Protein AF-A0AAV6V877-F1 (afdb_monomer_lite)

Foldseek 3Di:
DDKDKDKDWALWVVVVVVVCVVVVVVVVDPDDDPDDDPVVVVVVGVVQQVVAADPVSTGIDMDMDDDDDDDDDDPPPDDDDDPPPDPDDPVCVVVCVVVVVVVVD

Secondary structure (DSSP, 8-state):
-EEEEEEEEESSHHHHHHHHHHTTGGGT-TT--S---HHHHHHHHHHHHHHH--TTS-EEEEEEEEE-------TTPPPPPPTT---S-GGGGGGHHHHHHHHT-

Sequence (105 aa):
MDTDEIKVNYPTMFELLEDLRGMGETNAAWNRKLHIRRDTLLAASAIYSEMYGNEDKTIPATFEIIYLIGWKPHESQAKPAKRGSGQVSLKELPNLGKIATEIVK

Radius of gyration: 29.54 Å; chains: 1; bounding box: 55×42×74 Å

Organism: NCBI:txid931172

Structure (mmCIF, N/CA/C/O backbone):
data_AF-A0AAV6V877-F1
#
_entry.id   AF-A0AAV6V877-F1
#
loop_
_atom_site.group_PDB
_atom_site.id
_atom_site.type_symbol
_atom_site.label_atom_id
_atom_site.label_alt_id
_atom_site.label_comp_id
_atom_site.label_asym_id
_atom_site.label_entity_id
_atom_site.label_seq_id
_atom_site.pdbx_PDB_ins_code
_atom_site.Cartn_x
_atom_site.Cartn_y
_atom_site.Cartn_z
_atom_site.occupancy
_atom_site.B_iso_or_equiv
_atom_site.auth_seq_id
_atom_site.auth_comp_id
_atom_site.auth_asym_id
_atom_site.auth_atom_id
_atom_site.pdbx_PDB_model_num
ATOM 1 N N . MET A 1 1 ? -15.757 -4.117 6.753 1.00 63.66 1 MET A N 1
ATOM 2 C CA . MET A 1 1 ? -14.463 -4.173 6.060 1.00 63.66 1 MET A CA 1
ATOM 3 C C . MET A 1 1 ? -14.349 -2.828 5.409 1.00 63.66 1 MET A C 1
ATOM 5 O O . MET A 1 1 ? -15.226 -2.494 4.623 1.00 63.66 1 MET A O 1
ATOM 9 N N . ASP A 1 2 ? -13.444 -2.019 5.932 1.00 86.81 2 ASP A N 1
ATOM 10 C CA . ASP A 1 2 ? -13.206 -0.684 5.408 1.00 86.81 2 ASP A CA 1
ATOM 11 C C . ASP A 1 2 ? -12.023 -0.802 4.454 1.00 86.81 2 ASP A C 1
ATOM 13 O O . ASP A 1 2 ? -11.047 -1.484 4.779 1.00 86.81 2 ASP A O 1
ATOM 17 N N . THR A 1 3 ? -12.164 -0.240 3.265 1.00 89.81 3 THR A N 1
ATOM 18 C CA . THR A 1 3 ? -11.197 -0.384 2.182 1.00 89.81 3 THR A CA 1
ATOM 19 C C . THR A 1 3 ? -10.912 1.002 1.636 1.00 89.81 3 THR A C 1
ATOM 21 O O . THR A 1 3 ? -11.851 1.737 1.336 1.00 89.81 3 THR A O 1
ATOM 24 N N . ASP A 1 4 ? -9.633 1.330 1.485 1.00 93.06 4 ASP A N 1
ATOM 25 C CA . ASP A 1 4 ? -9.182 2.568 0.855 1.00 93.06 4 ASP A CA 1
ATOM 26 C C . ASP A 1 4 ? -8.370 2.255 -0.406 1.00 93.06 4 ASP A C 1
ATOM 28 O O . ASP A 1 4 ? -7.600 1.293 -0.436 1.00 93.06 4 ASP A O 1
ATOM 32 N N . GLU A 1 5 ? -8.553 3.056 -1.453 1.00 94.50 5 GLU A N 1
ATOM 33 C CA . GLU A 1 5 ? -7.825 2.927 -2.716 1.00 94.50 5 GLU A CA 1
ATOM 34 C C . GLU A 1 5 ? -6.919 4.142 -2.889 1.00 94.50 5 GLU A C 1
ATOM 36 O O . GLU A 1 5 ? -7.385 5.280 -2.976 1.00 94.50 5 GLU A O 1
ATOM 41 N N . ILE A 1 6 ? -5.616 3.894 -3.007 1.00 94.94 6 ILE A N 1
ATOM 42 C CA . ILE A 1 6 ? -4.633 4.941 -3.268 1.00 94.94 6 ILE A CA 1
ATOM 43 C C . ILE A 1 6 ? -3.978 4.727 -4.628 1.00 94.94 6 ILE A C 1
ATOM 45 O O . ILE A 1 6 ? -3.556 3.625 -4.980 1.00 94.94 6 ILE A O 1
ATOM 49 N N . LYS A 1 7 ? -3.861 5.811 -5.398 1.00 94.06 7 LYS A N 1
ATOM 50 C CA . LYS A 1 7 ? -3.094 5.840 -6.646 1.00 94.06 7 LYS A CA 1
ATOM 51 C C . LYS A 1 7 ? -1.807 6.607 -6.429 1.00 94.06 7 LYS A C 1
ATOM 53 O O . LYS A 1 7 ? -1.834 7.768 -6.026 1.00 94.06 7 LYS A O 1
ATOM 58 N N . VAL A 1 8 ? -0.690 5.951 -6.706 1.00 94.44 8 VAL A N 1
ATOM 59 C CA . VAL A 1 8 ? 0.654 6.499 -6.540 1.00 94.44 8 VAL A CA 1
ATOM 60 C C . VAL A 1 8 ? 1.357 6.470 -7.888 1.00 94.44 8 VAL A C 1
ATOM 62 O O . VAL A 1 8 ? 1.383 5.441 -8.560 1.00 94.44 8 VAL A O 1
ATOM 65 N N . ASN A 1 9 ? 1.923 7.605 -8.288 1.00 94.88 9 ASN A N 1
ATOM 66 C CA . ASN A 1 9 ? 2.672 7.723 -9.533 1.00 94.88 9 ASN A CA 1
ATOM 67 C C . ASN A 1 9 ? 4.157 7.479 -9.268 1.00 94.88 9 ASN A C 1
ATOM 69 O O . ASN A 1 9 ? 4.785 8.207 -8.499 1.00 94.88 9 ASN A O 1
ATOM 73 N N . TYR A 1 10 ? 4.713 6.471 -9.932 1.00 95.06 10 TYR A N 1
ATOM 74 C CA . TYR A 1 10 ? 6.124 6.113 -9.850 1.00 95.06 10 TYR A CA 1
ATOM 75 C C . TYR A 1 10 ? 6.912 6.658 -11.045 1.00 95.06 10 TYR A C 1
ATOM 77 O O . TYR A 1 10 ? 6.361 6.743 -12.142 1.00 95.06 10 TYR A O 1
ATOM 85 N N . PRO A 1 11 ? 8.206 6.984 -10.889 1.00 93.19 11 PRO A N 1
ATOM 86 C CA . PRO A 1 11 ? 9.041 7.411 -12.011 1.00 93.19 11 PRO A CA 1
ATOM 87 C C . PRO A 1 11 ? 9.208 6.315 -13.069 1.00 93.19 11 PRO A C 1
ATOM 89 O O . PRO A 1 11 ? 9.070 6.582 -14.260 1.00 93.19 11 PRO A O 1
ATOM 92 N N . THR A 1 12 ? 9.490 5.077 -12.652 1.00 91.75 12 THR A N 1
ATOM 93 C CA . THR A 1 12 ? 9.618 3.923 -13.546 1.00 91.75 12 THR A CA 1
ATOM 94 C C . THR A 1 12 ? 9.109 2.637 -12.884 1.00 91.75 12 THR A C 1
ATOM 96 O O . THR A 1 12 ? 8.741 2.598 -11.710 1.00 91.75 12 THR A O 1
ATOM 99 N N . MET A 1 13 ? 9.105 1.538 -13.647 1.00 93.06 13 MET A N 1
ATOM 100 C CA . MET A 1 13 ? 8.763 0.207 -13.133 1.00 93.06 13 MET A CA 1
ATOM 101 C C . MET A 1 13 ? 9.722 -0.242 -12.015 1.00 93.06 13 MET A C 1
ATOM 103 O O . MET A 1 13 ? 9.344 -1.053 -11.174 1.00 93.06 13 MET A O 1
ATOM 107 N N . PHE A 1 14 ? 10.966 0.246 -12.000 1.00 93.94 14 PHE A N 1
ATOM 108 C CA . PHE A 1 14 ? 11.983 -0.226 -11.063 1.00 93.94 14 PHE A CA 1
ATOM 109 C C . PHE A 1 14 ? 11.710 0.224 -9.628 1.00 93.94 14 PHE A C 1
ATOM 111 O O . PHE A 1 14 ? 11.805 -0.610 -8.731 1.00 93.94 14 PHE A O 1
ATOM 118 N N . GLU A 1 15 ? 11.310 1.482 -9.421 1.00 94.56 15 GLU A N 1
ATOM 119 C CA . GLU A 1 15 ? 10.937 1.992 -8.097 1.00 94.56 15 GLU A CA 1
ATOM 120 C C . GLU A 1 15 ? 9.692 1.268 -7.565 1.00 94.56 15 GLU A C 1
ATOM 122 O O . GLU A 1 15 ? 9.666 0.843 -6.413 1.00 94.56 15 GLU A O 1
ATOM 127 N N . LEU A 1 16 ? 8.701 1.013 -8.429 1.00 93.75 16 LEU A N 1
ATOM 128 C CA . LEU A 1 16 ? 7.524 0.217 -8.065 1.00 93.75 16 LEU A CA 1
ATOM 129 C C . LEU A 1 16 ? 7.915 -1.199 -7.607 1.00 93.75 16 LEU A C 1
ATOM 131 O O . LEU A 1 16 ? 7.421 -1.700 -6.599 1.00 93.75 16 LEU A O 1
ATOM 135 N N . LEU A 1 17 ? 8.807 -1.869 -8.341 1.00 92.75 17 LEU A N 1
ATOM 136 C CA . LEU A 1 17 ? 9.270 -3.214 -7.986 1.00 92.75 17 LEU A CA 1
ATOM 137 C C . LEU A 1 17 ? 10.080 -3.244 -6.682 1.00 92.75 17 LEU A C 1
ATOM 139 O O . LEU A 1 17 ? 10.061 -4.263 -5.986 1.00 92.75 17 LEU A O 1
ATOM 143 N N . GLU A 1 18 ? 10.816 -2.176 -6.371 1.00 93.62 18 GLU A N 1
ATOM 144 C CA . GLU A 1 18 ? 11.547 -2.036 -5.112 1.00 93.62 18 GLU A CA 1
ATOM 145 C C . GLU A 1 18 ? 10.584 -1.954 -3.922 1.00 93.62 18 GLU A C 1
ATOM 147 O O . GLU A 1 18 ? 10.727 -2.733 -2.975 1.00 93.62 18 GLU A O 1
ATOM 152 N N . ASP A 1 19 ? 9.544 -1.126 -4.023 1.00 94.19 19 ASP A N 1
ATOM 153 C CA . ASP A 1 19 ? 8.515 -1.000 -2.988 1.00 94.19 19 ASP A CA 1
ATOM 154 C C . ASP A 1 19 ? 7.744 -2.308 -2.787 1.00 94.19 19 ASP A C 1
ATOM 156 O O . ASP A 1 19 ? 7.638 -2.800 -1.661 1.00 94.19 19 ASP A O 1
ATOM 160 N N . LEU A 1 20 ? 7.290 -2.951 -3.870 1.00 91.94 20 LEU A N 1
ATOM 161 C CA . LEU A 1 20 ? 6.612 -4.253 -3.797 1.00 91.94 20 LEU A CA 1
ATOM 162 C C . LEU A 1 20 ? 7.499 -5.319 -3.136 1.00 91.94 20 LEU A C 1
ATOM 164 O O . LEU A 1 20 ? 7.027 -6.171 -2.375 1.00 91.94 20 LEU A O 1
ATOM 168 N N . ARG A 1 21 ? 8.813 -5.275 -3.384 1.00 90.50 21 ARG A N 1
ATOM 169 C CA . ARG A 1 21 ? 9.758 -6.163 -2.702 1.00 90.50 21 ARG A CA 1
ATOM 170 C C . ARG A 1 21 ? 9.826 -5.854 -1.207 1.00 90.50 21 ARG A C 1
ATOM 172 O O . ARG A 1 21 ? 9.814 -6.802 -0.422 1.00 90.50 21 ARG A O 1
ATOM 179 N N . GLY A 1 22 ? 9.871 -4.578 -0.827 1.00 92.31 22 GLY A N 1
ATOM 180 C CA . GLY A 1 22 ? 9.823 -4.130 0.567 1.00 92.31 22 GLY A CA 1
ATOM 181 C C . GLY A 1 22 ? 8.538 -4.546 1.291 1.00 92.31 22 GLY A C 1
ATOM 182 O O . GLY A 1 22 ? 8.594 -4.944 2.452 1.00 92.31 22 GLY A O 1
ATOM 183 N N . MET A 1 23 ? 7.405 -4.559 0.585 1.00 91.94 23 MET A N 1
ATOM 184 C CA . MET A 1 23 ? 6.103 -5.021 1.087 1.00 91.94 23 MET A CA 1
ATOM 185 C C . MET A 1 23 ? 6.010 -6.549 1.246 1.00 91.94 23 MET A C 1
ATOM 187 O O . MET A 1 23 ? 5.072 -7.055 1.854 1.00 91.94 23 MET A O 1
ATOM 191 N N . GLY A 1 24 ? 6.989 -7.305 0.738 1.00 89.56 24 GLY A N 1
ATOM 192 C CA . GLY A 1 24 ? 7.006 -8.766 0.829 1.00 89.56 24 GLY A CA 1
ATOM 193 C C . GLY A 1 24 ? 6.239 -9.480 -0.286 1.00 89.56 24 GLY A C 1
ATOM 194 O O . GLY A 1 24 ? 6.139 -10.709 -0.252 1.00 89.56 24 GLY A O 1
ATOM 195 N N . GLU A 1 25 ? 5.801 -8.764 -1.326 1.00 88.56 25 GLU A N 1
ATOM 196 C CA . GLU A 1 25 ? 5.043 -9.317 -2.464 1.00 88.56 25 GLU A CA 1
ATOM 197 C C . GLU A 1 25 ? 5.822 -10.376 -3.251 1.00 88.56 25 GLU A C 1
ATOM 199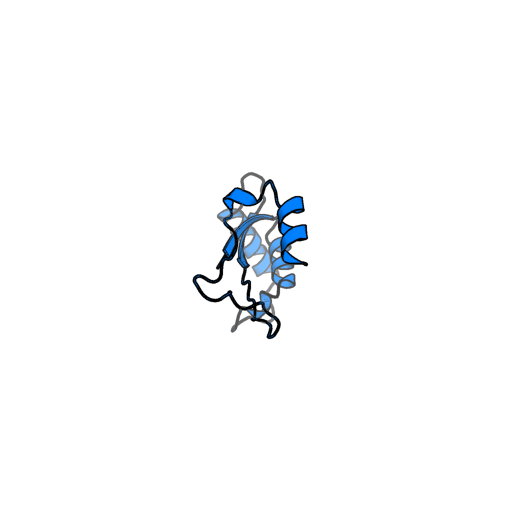 O O . GLU A 1 25 ? 5.260 -11.219 -3.951 1.00 88.56 25 GLU A O 1
ATOM 204 N N . THR A 1 26 ? 7.142 -10.435 -3.059 1.00 84.50 26 THR A N 1
ATOM 205 C CA . THR A 1 26 ? 7.966 -11.524 -3.602 1.00 84.50 26 THR A CA 1
ATOM 206 C C . THR A 1 26 ? 7.475 -12.901 -3.118 1.00 84.50 26 THR A C 1
ATOM 208 O O . THR A 1 26 ? 7.678 -13.901 -3.811 1.00 84.50 26 THR A O 1
ATOM 211 N N . ASN A 1 27 ? 6.840 -12.987 -1.942 1.00 84.50 27 ASN A N 1
ATOM 212 C CA . ASN A 1 27 ? 6.325 -14.234 -1.367 1.00 84.50 27 ASN A CA 1
ATOM 213 C C . ASN A 1 27 ? 4.909 -14.603 -1.833 1.00 84.50 27 ASN A C 1
ATOM 215 O O . ASN A 1 27 ? 4.495 -15.737 -1.607 1.00 84.50 27 ASN A O 1
ATOM 219 N N . ALA A 1 28 ? 4.189 -13.704 -2.510 1.00 82.81 28 ALA A N 1
ATOM 220 C CA . ALA A 1 28 ? 2.837 -13.978 -2.998 1.00 82.81 28 ALA A CA 1
ATOM 221 C C . ALA A 1 28 ? 2.818 -15.019 -4.140 1.00 82.81 28 ALA A C 1
ATOM 223 O O . ALA A 1 28 ? 1.830 -15.725 -4.343 1.00 82.81 28 ALA A O 1
ATOM 224 N N . ALA A 1 29 ? 3.923 -15.164 -4.880 1.00 80.38 29 ALA A N 1
ATOM 225 C CA . ALA A 1 29 ? 4.021 -16.076 -6.016 1.00 80.38 29 ALA A CA 1
ATOM 226 C C . ALA A 1 29 ? 4.515 -17.479 -5.611 1.00 80.38 29 ALA A C 1
ATOM 228 O O . ALA A 1 29 ? 5.707 -17.688 -5.376 1.00 80.38 29 ALA A O 1
ATOM 229 N N . TRP A 1 30 ? 3.611 -18.466 -5.632 1.00 79.88 30 TRP A N 1
ATOM 230 C CA . TRP A 1 30 ? 3.922 -19.873 -5.325 1.00 79.88 30 TRP A CA 1
ATOM 231 C C . TRP A 1 30 ? 4.960 -20.491 -6.276 1.00 79.88 30 TRP A C 1
ATOM 233 O O . TRP A 1 30 ? 5.845 -21.225 -5.846 1.00 79.88 30 TRP A O 1
ATOM 243 N N . ASN A 1 31 ? 4.886 -20.178 -7.575 1.00 82.94 31 ASN A N 1
ATOM 244 C CA . ASN A 1 31 ? 5.747 -20.769 -8.606 1.00 82.94 31 ASN A CA 1
ATOM 245 C C . ASN A 1 31 ? 6.733 -19.746 -9.197 1.00 82.94 31 ASN A C 1
ATOM 247 O O . ASN A 1 31 ? 6.799 -19.539 -10.411 1.00 82.94 31 ASN A O 1
ATOM 251 N N . ARG A 1 32 ? 7.465 -19.039 -8.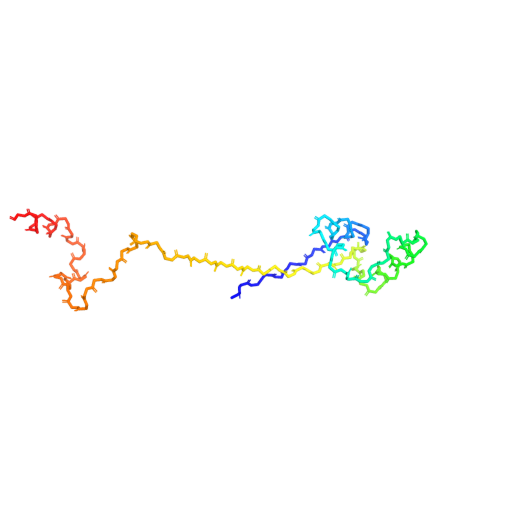326 1.00 80.81 32 ARG A N 1
ATOM 252 C CA . ARG A 1 32 ? 8.398 -17.985 -8.746 1.00 80.81 32 ARG A CA 1
ATOM 253 C C . ARG A 1 32 ? 9.725 -18.555 -9.247 1.00 80.81 32 ARG A C 1
ATOM 255 O O . ARG A 1 32 ? 10.316 -19.444 -8.635 1.00 80.81 32 ARG A O 1
ATOM 262 N N . LYS A 1 33 ? 10.262 -17.974 -10.323 1.00 82.50 33 LYS A N 1
ATOM 263 C CA . LYS A 1 33 ? 11.670 -18.185 -10.688 1.00 82.50 33 LYS A CA 1
ATOM 264 C C . LYS A 1 33 ? 12.559 -17.418 -9.709 1.00 82.50 33 LYS A C 1
ATOM 266 O O . LYS A 1 33 ? 12.316 -16.246 -9.451 1.00 82.50 33 LYS A O 1
ATOM 271 N N . LEU A 1 34 ? 13.612 -18.066 -9.207 1.00 81.94 34 LEU A N 1
ATOM 272 C CA . LEU A 1 34 ? 14.583 -17.439 -8.296 1.00 81.94 34 LEU A CA 1
ATOM 273 C C . LEU A 1 34 ? 15.378 -16.304 -8.956 1.00 81.94 34 LEU A C 1
ATOM 275 O O . LEU A 1 34 ? 15.823 -15.387 -8.277 1.00 81.94 34 LEU A O 1
ATOM 279 N N . HIS A 1 35 ? 15.552 -16.369 -10.278 1.00 84.94 35 HIS A N 1
ATOM 280 C CA . HIS A 1 35 ? 16.353 -15.418 -11.035 1.00 84.94 35 HIS A CA 1
ATOM 281 C C . HIS A 1 35 ? 15.576 -14.924 -12.253 1.00 84.94 35 HIS A C 1
ATOM 283 O O . HIS A 1 35 ? 15.025 -15.720 -13.020 1.00 84.94 35 HIS A O 1
ATOM 289 N N . ILE A 1 36 ? 15.581 -13.608 -12.446 1.00 87.62 36 ILE A N 1
ATOM 290 C CA . ILE A 1 36 ? 15.042 -12.936 -13.629 1.00 87.62 36 ILE A CA 1
ATOM 291 C C . ILE A 1 36 ? 16.221 -12.327 -14.388 1.00 87.62 36 ILE A C 1
ATOM 293 O O . ILE A 1 36 ? 17.137 -11.762 -13.788 1.00 87.62 36 ILE A O 1
ATOM 297 N N . ARG A 1 37 ? 16.228 -12.466 -15.717 1.00 93.31 37 ARG A N 1
ATOM 298 C CA . ARG A 1 37 ? 17.266 -11.871 -16.566 1.00 93.31 37 ARG A CA 1
ATOM 299 C C . ARG A 1 37 ? 17.084 -10.356 -16.648 1.00 93.31 37 ARG A C 1
ATOM 301 O O . ARG A 1 37 ? 15.960 -9.875 -16.760 1.00 93.31 37 ARG A O 1
ATOM 308 N N . ARG A 1 38 ? 18.198 -9.619 -16.684 1.00 91.81 38 ARG A N 1
ATOM 309 C CA . ARG A 1 38 ? 18.196 -8.153 -16.838 1.00 91.81 38 ARG A CA 1
ATOM 310 C C . ARG A 1 38 ? 17.479 -7.706 -18.112 1.00 91.81 38 ARG A C 1
ATOM 312 O O . ARG A 1 38 ? 16.634 -6.827 -18.037 1.00 91.81 38 ARG A O 1
ATOM 319 N N . ASP A 1 39 ? 17.734 -8.375 -19.235 1.00 95.69 39 ASP A N 1
ATOM 320 C CA . ASP A 1 39 ? 17.089 -8.058 -20.519 1.00 95.69 39 ASP A CA 1
ATOM 321 C C . ASP A 1 39 ? 15.561 -8.167 -20.439 1.00 95.69 39 ASP A C 1
ATOM 323 O O . ASP A 1 39 ? 14.844 -7.357 -21.015 1.00 95.69 39 ASP A O 1
ATOM 327 N N . THR A 1 40 ? 15.051 -9.145 -19.682 1.00 93.81 40 THR A N 1
ATOM 328 C CA . THR A 1 40 ? 13.610 -9.316 -19.464 1.00 93.81 40 THR A CA 1
ATOM 329 C C . THR A 1 40 ? 13.032 -8.173 -18.640 1.00 93.81 40 THR A C 1
ATOM 331 O O . THR A 1 40 ? 11.952 -7.701 -18.966 1.00 93.81 40 THR A O 1
ATOM 334 N N . LEU A 1 41 ? 13.741 -7.709 -17.605 1.00 92.81 41 LEU A N 1
ATOM 335 C CA . LEU A 1 41 ? 13.306 -6.557 -16.809 1.00 92.81 41 LEU A CA 1
ATOM 336 C C . LEU A 1 41 ? 13.301 -5.267 -17.636 1.00 92.81 41 LEU A C 1
ATOM 338 O O . LEU A 1 41 ? 12.349 -4.506 -17.540 1.00 92.81 41 LEU A O 1
ATOM 342 N N . LEU A 1 42 ? 14.313 -5.055 -18.481 1.00 95.12 42 LEU A N 1
ATOM 343 C CA . LEU A 1 42 ? 14.380 -3.895 -19.378 1.00 95.12 42 LEU A CA 1
ATOM 344 C C . LEU A 1 42 ? 13.272 -3.920 -20.441 1.00 95.12 42 LEU A C 1
ATOM 346 O O . LEU A 1 42 ? 12.643 -2.900 -20.719 1.00 95.12 42 LEU A O 1
ATOM 350 N N . ALA A 1 43 ? 13.005 -5.089 -21.027 1.00 95.56 43 ALA A N 1
ATOM 351 C CA . ALA A 1 43 ? 11.895 -5.253 -21.959 1.00 95.56 43 ALA A CA 1
ATOM 352 C C . ALA A 1 43 ? 10.547 -5.029 -21.258 1.00 95.56 43 ALA A C 1
ATOM 354 O O . ALA A 1 43 ? 9.690 -4.323 -21.784 1.00 95.56 43 ALA A O 1
ATOM 355 N N . ALA A 1 44 ? 10.377 -5.583 -20.053 1.00 94.06 44 ALA A N 1
ATOM 356 C CA . ALA A 1 44 ? 9.175 -5.398 -19.254 1.00 94.06 44 ALA A CA 1
ATOM 357 C C . ALA A 1 44 ? 8.959 -3.927 -18.891 1.00 94.06 44 ALA A C 1
ATOM 359 O O . ALA A 1 44 ? 7.845 -3.450 -19.055 1.00 94.06 44 ALA A O 1
ATOM 360 N N . SE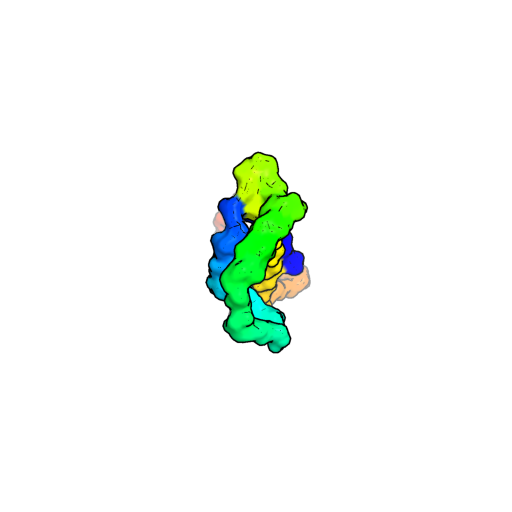R A 1 45 ? 9.999 -3.189 -18.483 1.00 93.62 45 SER A N 1
ATOM 361 C CA . SER A 1 45 ? 9.863 -1.768 -18.153 1.00 93.62 45 SER A CA 1
ATOM 362 C C . SER A 1 45 ? 9.432 -0.940 -19.361 1.00 93.62 45 SER A C 1
ATOM 364 O O . SER A 1 45 ? 8.549 -0.103 -19.227 1.00 93.62 45 SER A O 1
ATOM 366 N N . ALA A 1 46 ? 9.996 -1.205 -20.546 1.00 93.69 46 ALA A N 1
ATOM 367 C CA . ALA A 1 46 ? 9.608 -0.503 -21.770 1.00 93.69 46 ALA A CA 1
ATOM 368 C C . ALA A 1 46 ? 8.142 -0.777 -22.147 1.00 93.69 46 ALA A C 1
ATOM 370 O O . ALA A 1 46 ? 7.388 0.150 -22.424 1.00 93.69 46 ALA A O 1
ATOM 371 N N . ILE A 1 47 ? 7.727 -2.046 -22.095 1.00 94.81 47 ILE A N 1
ATOM 372 C CA . ILE A 1 47 ? 6.342 -2.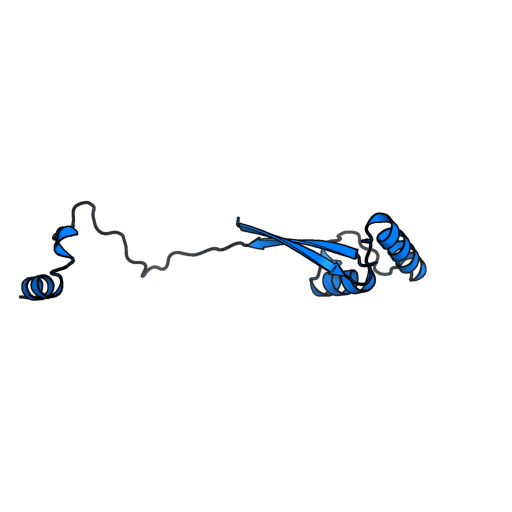456 -22.364 1.00 94.81 47 ILE A CA 1
ATOM 373 C C . ILE A 1 47 ? 5.384 -1.855 -21.324 1.00 94.81 47 ILE A C 1
ATOM 375 O O . ILE A 1 47 ? 4.303 -1.390 -21.670 1.00 94.81 47 ILE A O 1
ATOM 379 N N . TYR A 1 48 ? 5.776 -1.850 -20.050 1.00 92.69 48 TYR A N 1
ATOM 380 C CA . TYR A 1 48 ? 4.953 -1.348 -18.954 1.00 92.69 48 TYR A CA 1
ATOM 381 C C . TYR A 1 48 ? 4.738 0.167 -19.052 1.00 92.69 48 TYR A C 1
ATOM 383 O O . TYR A 1 48 ? 3.610 0.628 -18.898 1.00 92.69 48 TYR A O 1
ATOM 391 N N . SER A 1 49 ? 5.785 0.926 -19.390 1.00 92.12 49 SER A N 1
ATOM 392 C CA . SER A 1 49 ? 5.679 2.362 -19.661 1.00 92.12 49 SER A CA 1
ATOM 393 C C . SER A 1 49 ? 4.816 2.678 -20.883 1.00 92.12 49 SER A C 1
ATOM 395 O O . SER A 1 49 ? 4.072 3.646 -20.841 1.00 92.12 49 SER A O 1
ATOM 397 N N . GLU A 1 50 ? 4.869 1.877 -21.949 1.00 92.94 50 GLU A N 1
ATOM 398 C CA . GLU A 1 50 ? 4.040 2.113 -23.143 1.00 92.94 50 GLU A CA 1
ATOM 399 C C . GLU A 1 50 ? 2.551 1.835 -22.884 1.00 92.94 50 GLU A C 1
ATOM 401 O O . GLU A 1 50 ? 1.685 2.560 -23.360 1.00 92.94 50 GLU A O 1
ATOM 406 N N . MET A 1 51 ? 2.236 0.781 -22.124 1.00 92.94 51 MET A N 1
ATOM 407 C CA . MET A 1 51 ? 0.843 0.386 -21.879 1.00 92.94 51 MET A CA 1
ATOM 408 C C . MET A 1 51 ? 0.153 1.221 -20.799 1.00 92.94 51 MET A C 1
ATOM 410 O O . MET A 1 51 ? -1.058 1.418 -20.874 1.00 92.94 51 MET A O 1
ATOM 414 N N . TYR A 1 52 ? 0.898 1.657 -19.779 1.00 90.19 52 TYR A N 1
ATOM 415 C CA . TYR A 1 52 ? 0.328 2.277 -18.579 1.00 90.19 52 TYR A CA 1
ATOM 416 C C . TYR A 1 52 ? 0.945 3.631 -18.226 1.00 90.19 52 TYR A C 1
ATOM 418 O O . TYR A 1 52 ? 0.522 4.237 -17.247 1.00 90.19 52 TYR A O 1
ATOM 426 N N . GLY A 1 53 ? 1.944 4.109 -18.969 1.00 91.44 53 GLY A N 1
ATOM 427 C CA . GLY A 1 53 ? 2.572 5.399 -18.705 1.00 91.44 53 GLY A CA 1
ATOM 428 C C . GLY A 1 53 ? 1.591 6.560 -18.857 1.00 91.44 53 GLY A C 1
ATOM 429 O O . GLY A 1 53 ? 0.829 6.636 -19.819 1.00 91.44 53 GLY A O 1
ATOM 430 N N . ASN A 1 54 ? 1.634 7.482 -17.904 1.00 91.81 54 ASN A N 1
ATOM 431 C CA . ASN A 1 54 ? 0.918 8.748 -17.956 1.00 91.81 54 ASN A CA 1
ATOM 432 C C . ASN A 1 54 ? 1.613 9.732 -18.918 1.00 91.81 54 ASN A C 1
ATOM 434 O O . ASN A 1 54 ? 2.777 9.562 -19.290 1.00 91.81 54 ASN A O 1
ATOM 438 N N . GLU A 1 55 ? 0.926 10.822 -19.276 1.00 90.00 55 GLU A N 1
ATOM 439 C CA . GLU A 1 55 ? 1.473 11.887 -20.140 1.00 90.00 55 GLU A CA 1
ATOM 440 C C . GLU A 1 55 ? 2.749 12.538 -19.569 1.00 90.00 55 GLU A C 1
ATOM 442 O O . GLU A 1 55 ? 3.620 12.989 -20.315 1.00 90.00 55 GLU A O 1
ATOM 447 N N . ASP A 1 56 ? 2.893 12.542 -18.241 1.00 89.69 56 ASP A N 1
ATOM 448 C CA . ASP A 1 56 ? 4.064 13.039 -17.509 1.00 89.69 56 ASP A CA 1
ATOM 449 C C . ASP A 1 56 ? 5.224 12.025 -17.436 1.00 89.69 56 ASP A C 1
ATOM 451 O O . ASP A 1 56 ? 6.249 12.300 -16.809 1.00 89.69 56 ASP A O 1
ATOM 455 N N . LYS A 1 57 ? 5.088 10.877 -18.117 1.00 86.31 57 LYS A N 1
ATOM 456 C CA . LYS A 1 57 ? 6.021 9.738 -18.138 1.00 86.31 57 LYS A CA 1
ATOM 457 C C . LYS A 1 57 ? 6.140 8.982 -16.814 1.00 86.31 57 LYS A C 1
ATOM 459 O O . LYS A 1 57 ? 7.037 8.151 -16.684 1.00 86.31 57 LYS A O 1
ATOM 464 N N . THR A 1 58 ? 5.252 9.235 -15.856 1.00 93.31 58 THR A N 1
ATOM 465 C CA . THR A 1 58 ? 5.142 8.410 -14.649 1.00 93.31 58 THR A CA 1
ATOM 466 C C . THR A 1 58 ? 4.319 7.159 -14.920 1.00 93.31 58 THR A C 1
ATOM 468 O O . THR A 1 58 ? 3.599 7.069 -15.914 1.00 93.31 58 THR A O 1
ATOM 471 N N . ILE A 1 59 ? 4.413 6.177 -14.030 1.00 93.94 59 ILE A N 1
ATOM 472 C CA . ILE A 1 59 ? 3.625 4.955 -14.088 1.00 93.94 59 ILE A CA 1
ATOM 473 C C . ILE A 1 59 ? 2.690 4.908 -12.872 1.00 93.94 59 ILE A C 1
ATOM 475 O O . ILE A 1 59 ? 3.181 4.865 -11.740 1.00 93.94 59 ILE A O 1
ATOM 479 N N . PRO A 1 60 ? 1.361 4.914 -13.070 1.00 94.38 60 PRO A N 1
ATOM 480 C CA . PRO A 1 60 ? 0.403 4.839 -11.983 1.00 94.38 60 PRO A CA 1
ATOM 481 C C . PRO A 1 60 ? 0.329 3.408 -11.438 1.00 94.38 60 PRO A C 1
ATOM 483 O O . PRO A 1 60 ? 0.113 2.446 -12.176 1.00 94.38 60 PRO A O 1
ATOM 486 N N . ALA A 1 61 ? 0.459 3.269 -10.124 1.00 94.12 61 ALA A N 1
ATOM 487 C CA . ALA A 1 61 ? 0.183 2.045 -9.387 1.00 94.12 61 ALA A CA 1
ATOM 488 C C . ALA A 1 61 ? -0.998 2.284 -8.442 1.00 94.12 61 ALA A C 1
ATOM 490 O O . ALA A 1 61 ? -1.065 3.306 -7.761 1.00 94.12 61 ALA A O 1
ATOM 491 N N . THR A 1 62 ? -1.945 1.348 -8.426 1.00 94.00 62 THR A N 1
ATOM 492 C CA . THR A 1 62 ? -3.122 1.407 -7.551 1.00 94.00 62 THR A CA 1
ATOM 493 C C . THR A 1 62 ? -2.949 0.384 -6.437 1.00 94.00 62 THR A C 1
ATOM 495 O O . THR A 1 62 ? -2.715 -0.789 -6.726 1.00 94.00 62 THR A O 1
ATOM 498 N N . PHE A 1 63 ? -3.057 0.824 -5.186 1.00 93.06 63 PHE A N 1
ATOM 499 C CA . PHE A 1 63 ? -3.000 -0.039 -4.011 1.00 93.06 63 PHE A CA 1
ATOM 500 C C . PHE A 1 63 ? -4.336 -0.002 -3.284 1.00 93.06 63 PHE A C 1
ATOM 502 O O . PHE A 1 63 ? -4.881 1.070 -3.023 1.00 93.06 63 PHE A O 1
ATOM 509 N N . GLU A 1 64 ? -4.824 -1.183 -2.929 1.00 92.94 64 GLU A N 1
ATOM 510 C CA . GLU A 1 64 ? -6.020 -1.358 -2.117 1.00 92.94 64 GLU A CA 1
ATOM 511 C C . GLU A 1 64 ? -5.598 -1.717 -0.689 1.00 92.94 64 GLU A C 1
ATOM 513 O O . GLU A 1 64 ? -4.927 -2.727 -0.456 1.00 92.94 64 GLU A O 1
ATOM 518 N N . ILE A 1 65 ? -5.966 -0.874 0.272 1.00 91.88 65 ILE A N 1
ATOM 519 C CA . ILE A 1 65 ? -5.655 -1.058 1.687 1.00 91.88 65 ILE A CA 1
ATOM 520 C C . ILE A 1 65 ? -6.915 -1.534 2.392 1.00 91.88 65 ILE A C 1
ATOM 522 O O . ILE A 1 65 ? -7.910 -0.820 2.484 1.00 91.88 65 ILE A O 1
ATOM 526 N N . ILE A 1 66 ? -6.853 -2.749 2.929 1.00 92.12 66 ILE A N 1
ATOM 527 C CA . ILE A 1 66 ? -7.958 -3.359 3.663 1.00 92.12 66 ILE A CA 1
ATOM 528 C C . ILE A 1 66 ? -7.7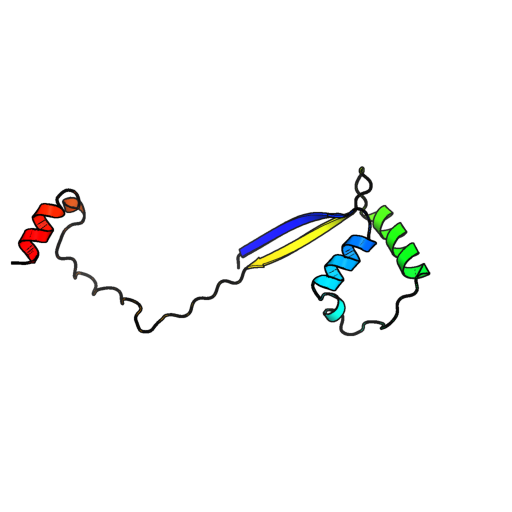21 -3.180 5.162 1.00 92.12 66 ILE A C 1
ATOM 530 O O . ILE A 1 66 ? -6.765 -3.719 5.725 1.00 92.12 66 ILE A O 1
ATOM 534 N N . TYR A 1 67 ? -8.644 -2.499 5.836 1.00 91.94 67 TYR A N 1
ATOM 535 C CA . TYR A 1 67 ? -8.627 -2.324 7.282 1.00 91.94 67 TYR A CA 1
ATOM 536 C C . TYR A 1 67 ? -9.521 -3.357 7.974 1.00 91.94 67 TYR A C 1
ATOM 538 O O . TYR A 1 67 ? -10.734 -3.454 7.744 1.00 91.94 67 TYR A O 1
ATOM 546 N N . LEU A 1 68 ? -8.913 -4.114 8.890 1.00 91.75 68 LEU A N 1
ATOM 547 C CA . LEU A 1 68 ? -9.609 -5.032 9.786 1.00 91.75 68 LEU A CA 1
ATOM 548 C C . LEU A 1 68 ? -9.416 -4.575 11.230 1.00 91.75 68 LEU A C 1
ATOM 550 O O . LEU A 1 68 ? -8.342 -4.723 11.808 1.00 91.75 68 LEU A O 1
ATOM 554 N N . ILE A 1 69 ? -10.481 -4.038 11.823 1.00 89.75 69 ILE A N 1
ATOM 555 C CA . ILE A 1 69 ? -10.510 -3.661 13.236 1.00 89.75 69 ILE A CA 1
ATOM 556 C C . ILE A 1 69 ? -11.286 -4.737 13.989 1.00 89.75 69 ILE A C 1
ATOM 558 O O . ILE A 1 69 ? -12.468 -4.963 13.732 1.00 89.75 69 ILE A O 1
ATOM 562 N N . GLY A 1 70 ? -10.613 -5.402 14.924 1.00 88.88 70 GLY A N 1
ATOM 563 C CA . GLY A 1 70 ? -11.221 -6.368 15.831 1.00 88.88 70 GLY A CA 1
ATOM 564 C C . GLY A 1 70 ? -11.108 -5.884 17.268 1.00 88.88 70 GLY A C 1
ATOM 565 O O . GLY A 1 70 ? -10.037 -5.467 17.700 1.00 88.88 70 GLY A O 1
ATOM 566 N N . TRP A 1 71 ? -12.197 -5.968 18.029 1.00 88.69 71 TRP A N 1
ATOM 567 C CA . TRP A 1 71 ? -12.159 -5.794 19.478 1.00 88.69 71 TRP A CA 1
ATOM 568 C C . TRP A 1 71 ? -12.636 -7.067 20.171 1.00 88.69 71 TRP A C 1
ATOM 570 O O . TRP A 1 71 ? -13.504 -7.787 19.674 1.00 88.69 71 TRP A O 1
ATOM 580 N N . LYS A 1 72 ? -12.076 -7.331 21.351 1.00 89.75 72 LYS A N 1
ATOM 581 C CA . LYS A 1 72 ? -12.518 -8.399 22.246 1.00 89.75 72 LYS A CA 1
ATOM 582 C C . LYS A 1 72 ? -13.136 -7.758 23.491 1.00 89.75 72 LYS A C 1
ATOM 584 O O . LYS A 1 72 ? -12.490 -6.892 24.080 1.00 89.75 72 LYS A O 1
ATOM 589 N N . PRO A 1 73 ? -14.345 -8.162 23.917 1.00 88.69 73 PRO A N 1
ATOM 590 C CA . PRO A 1 73 ? -14.912 -7.690 25.173 1.00 88.69 73 PRO A CA 1
ATOM 591 C C . PRO A 1 73 ? -13.978 -7.996 26.348 1.00 88.69 73 PRO A C 1
ATOM 593 O O . PRO A 1 73 ? -13.452 -9.107 26.453 1.00 88.69 73 PRO A O 1
ATOM 596 N N . HIS A 1 74 ? -13.791 -7.018 27.231 1.00 87.94 74 HIS A N 1
ATOM 597 C CA . HIS A 1 74 ? -13.077 -7.213 28.490 1.00 87.94 74 HIS A CA 1
ATOM 598 C C . HIS A 1 74 ? -14.054 -7.638 29.596 1.00 87.94 74 HIS A C 1
ATOM 600 O O . HIS A 1 74 ? -15.211 -7.223 29.590 1.00 87.94 74 HIS A O 1
ATOM 606 N N . GLU A 1 75 ? -13.612 -8.427 30.577 1.00 87.69 75 GLU A N 1
ATOM 607 C CA . GLU A 1 75 ? -14.485 -8.864 31.683 1.00 87.69 75 GLU A CA 1
ATOM 608 C C . GLU A 1 75 ? -15.010 -7.687 32.517 1.00 87.69 75 GLU A C 1
ATOM 610 O O . GLU A 1 75 ? -16.141 -7.710 32.997 1.00 87.69 75 GLU A O 1
ATOM 615 N N . SER A 1 76 ? -14.216 -6.620 32.630 1.00 90.69 76 SER A N 1
ATOM 616 C CA . SER A 1 76 ? -14.597 -5.375 33.313 1.00 90.69 76 SER A CA 1
ATOM 617 C C . SER A 1 76 ? -15.476 -4.444 32.469 1.00 90.69 76 SER A C 1
ATOM 619 O O . SER A 1 76 ? -15.755 -3.327 32.901 1.00 90.69 76 SER A O 1
ATOM 621 N N . GLN A 1 77 ? -15.890 -4.852 31.263 1.00 89.94 77 GLN A N 1
ATOM 622 C CA . GLN A 1 77 ? -16.809 -4.071 30.437 1.00 89.94 77 GLN A CA 1
ATOM 623 C C . GLN A 1 77 ? -18.116 -3.849 31.211 1.00 89.94 77 GLN A C 1
ATOM 625 O O . GLN A 1 77 ? -18.784 -4.805 31.616 1.00 89.94 77 GLN A O 1
ATOM 630 N N . ALA A 1 78 ? -18.499 -2.582 31.396 1.00 87.69 78 ALA A N 1
ATOM 631 C CA . ALA A 1 78 ? -19.758 -2.238 32.041 1.00 87.69 78 ALA A CA 1
ATOM 632 C C . ALA A 1 78 ? -20.927 -2.890 31.288 1.00 87.69 78 ALA A C 1
ATOM 634 O O . ALA A 1 78 ? -21.092 -2.712 30.078 1.00 87.69 78 ALA A O 1
ATOM 635 N N . LYS A 1 79 ? -21.736 -3.666 32.012 1.00 85.38 79 LYS A N 1
ATOM 636 C CA . LYS A 1 79 ? -22.934 -4.294 31.455 1.00 85.38 79 LYS A CA 1
ATOM 637 C C . LYS A 1 79 ? -24.051 -3.252 31.356 1.00 85.38 79 LYS A C 1
ATOM 639 O O . LYS A 1 79 ? -24.163 -2.408 32.247 1.00 85.38 79 LYS A O 1
ATOM 644 N N . PRO A 1 80 ? -24.893 -3.308 30.311 1.00 85.75 80 PRO A N 1
ATOM 645 C CA . PRO A 1 80 ? -26.044 -2.424 30.220 1.00 85.75 80 PRO A CA 1
ATOM 646 C C . PRO A 1 80 ? -26.941 -2.592 31.453 1.00 85.75 80 PRO A C 1
ATOM 648 O O . PRO A 1 80 ? -27.188 -3.711 31.912 1.00 85.75 80 PRO A O 1
ATOM 651 N N . ALA A 1 81 ? -27.420 -1.470 31.995 1.00 85.31 81 ALA A N 1
ATOM 652 C CA . ALA A 1 81 ? -28.345 -1.473 33.121 1.00 85.31 81 ALA A CA 1
ATOM 653 C C . ALA A 1 81 ? -29.672 -2.154 32.743 1.00 85.31 81 ALA A C 1
ATOM 655 O O . ALA A 1 81 ? -30.056 -2.226 31.571 1.00 85.31 81 ALA A O 1
ATOM 656 N N . LYS A 1 82 ? -30.396 -2.659 33.746 1.00 87.69 82 LYS A N 1
ATOM 657 C CA . LYS A 1 82 ? -31.682 -3.330 33.528 1.00 87.69 82 LYS A CA 1
ATOM 658 C C . LYS A 1 82 ? -32.672 -2.359 32.873 1.00 87.69 82 LYS A C 1
ATOM 660 O O . LYS A 1 82 ? -32.836 -1.229 33.325 1.00 87.69 82 LYS A O 1
ATOM 665 N N . ARG A 1 83 ? -33.378 -2.799 31.827 1.00 84.69 83 ARG A N 1
ATOM 666 C CA . ARG A 1 83 ? -34.404 -1.976 31.165 1.00 84.69 83 ARG A CA 1
ATOM 667 C C . ARG A 1 83 ? -35.411 -1.447 32.199 1.00 84.69 83 ARG A C 1
ATOM 669 O O . ARG A 1 83 ? -35.955 -2.230 32.973 1.00 84.69 83 ARG A O 1
ATOM 676 N N . GLY A 1 84 ? -35.656 -0.135 32.189 1.00 85.00 84 GLY A N 1
ATOM 677 C CA . GLY A 1 84 ? -36.556 0.538 33.135 1.00 85.00 84 GLY A CA 1
ATOM 678 C C . GLY A 1 84 ? -35.918 0.960 34.466 1.00 85.00 84 GLY A C 1
ATOM 679 O O . GLY A 1 84 ? -36.637 1.429 35.335 1.00 85.00 84 GLY A O 1
ATOM 680 N N . SER A 1 85 ? -34.597 0.836 34.640 1.00 80.62 85 SER A N 1
ATOM 681 C CA . SER A 1 85 ? -33.892 1.254 35.866 1.00 80.62 85 SER A CA 1
ATOM 682 C C . SER A 1 85 ? -33.556 2.752 35.941 1.00 80.62 85 SER A C 1
ATOM 684 O O . SER A 1 85 ? -32.767 3.155 36.793 1.00 80.62 85 SER A O 1
ATOM 686 N N . GLY A 1 86 ? -34.070 3.575 35.024 1.00 81.88 86 GLY A N 1
ATOM 687 C CA . GLY A 1 86 ? -33.831 5.017 35.043 1.00 81.88 86 GLY A CA 1
ATOM 688 C C . GLY A 1 86 ? -34.586 5.665 36.200 1.00 81.88 86 GLY A C 1
ATOM 689 O O . GLY A 1 86 ? -35.808 5.572 36.244 1.00 81.88 86 GLY A O 1
ATOM 690 N N . GLN A 1 87 ? -33.870 6.304 37.126 1.00 79.62 87 GLN A N 1
ATOM 691 C CA . GLN A 1 87 ? -34.482 7.011 38.260 1.00 79.62 87 GLN A CA 1
ATOM 692 C C . GLN A 1 87 ? -34.780 8.485 37.964 1.00 79.62 87 GLN A C 1
ATOM 694 O O . GLN A 1 87 ? -35.642 9.073 38.606 1.00 79.62 87 GLN A O 1
ATOM 699 N N . VAL A 1 88 ? -34.091 9.077 36.984 1.00 78.75 88 VAL A N 1
ATOM 700 C CA . VAL A 1 88 ? -34.186 10.507 36.663 1.00 78.75 88 VAL A CA 1
ATOM 701 C C . VAL A 1 88 ? -34.428 10.686 35.168 1.00 78.75 88 VAL A C 1
ATOM 703 O O . VAL A 1 88 ? -33.884 9.956 34.335 1.00 78.75 88 VAL A O 1
ATOM 706 N N . SER A 1 89 ? -35.264 11.662 34.821 1.00 79.94 89 SER A N 1
ATOM 707 C CA . SER A 1 89 ? -35.542 12.039 33.436 1.00 79.94 89 SER A CA 1
ATOM 708 C C . SER A 1 89 ? -34.358 12.794 32.824 1.00 79.94 89 SER A C 1
ATOM 710 O O . SER A 1 89 ? -33.848 13.738 33.423 1.00 79.94 89 SER A O 1
ATOM 712 N N . LEU A 1 90 ? -33.968 12.468 31.582 1.00 79.12 90 LEU A N 1
ATOM 713 C CA . LEU A 1 90 ? -32.900 13.193 30.868 1.00 79.12 90 LEU A CA 1
ATOM 714 C C . LEU A 1 90 ? -33.209 14.688 30.650 1.00 79.12 90 LEU A C 1
ATOM 716 O O . LEU A 1 90 ? -32.306 15.464 30.354 1.00 79.12 90 LEU A O 1
ATOM 720 N N . LYS A 1 91 ? -34.464 15.126 30.812 1.00 82.00 91 LYS A N 1
ATOM 721 C CA . LYS A 1 91 ? -34.827 16.553 30.735 1.00 82.00 91 LYS A CA 1
ATOM 722 C C . LYS A 1 91 ? -34.211 17.388 31.857 1.00 82.00 91 LYS A C 1
ATOM 724 O O . LYS A 1 91 ? -34.080 18.597 31.707 1.00 82.00 91 LYS A O 1
ATOM 729 N N . GLU A 1 92 ? -33.834 16.756 32.961 1.00 80.25 92 GLU A N 1
ATOM 730 C CA . GLU A 1 92 ? -33.320 17.438 34.147 1.00 80.25 92 GLU A CA 1
ATOM 731 C C . GLU A 1 92 ? -31.790 17.569 34.158 1.00 80.25 92 GLU A C 1
ATOM 733 O O . GLU A 1 92 ? -31.229 18.160 35.080 1.00 80.25 92 GLU A O 1
ATOM 738 N N . LEU A 1 93 ? -31.112 17.108 33.095 1.00 76.88 93 LEU A N 1
ATOM 739 C CA . LEU A 1 93 ? -29.667 17.266 32.894 1.00 76.88 93 LEU A CA 1
ATOM 740 C C . LEU A 1 93 ? -29.139 18.702 33.122 1.00 76.88 93 LEU A C 1
ATOM 742 O O . LEU A 1 93 ? -28.062 18.828 33.702 1.00 76.88 93 LEU A O 1
ATOM 746 N N . PRO A 1 94 ? -29.850 19.794 32.762 1.00 82.69 94 PRO A N 1
ATOM 747 C CA . PRO A 1 94 ? -29.382 21.158 33.042 1.00 82.69 94 PRO A CA 1
ATOM 748 C C . PRO A 1 94 ? -29.283 21.499 34.540 1.00 82.69 94 PRO A C 1
ATOM 750 O O . PRO A 1 94 ? -28.552 22.411 34.913 1.00 82.69 94 PRO A O 1
ATOM 753 N N . ASN A 1 95 ? -29.993 20.768 35.406 1.00 79.75 95 ASN A N 1
ATOM 754 C CA . ASN A 1 95 ? -30.023 20.972 36.858 1.00 79.75 95 ASN A CA 1
ATOM 755 C C . ASN A 1 95 ? -29.145 19.960 37.622 1.00 79.75 95 ASN A C 1
ATOM 757 O O . ASN A 1 95 ? -29.288 19.826 38.841 1.00 79.75 95 ASN A O 1
ATOM 761 N N . LEU A 1 96 ? -28.226 19.267 36.929 1.00 73.81 96 LEU A N 1
ATOM 762 C CA . LEU A 1 96 ? -27.444 18.138 37.455 1.00 73.81 96 LEU A CA 1
ATOM 763 C C . LEU A 1 96 ? -26.796 18.413 38.820 1.00 73.81 96 LEU A C 1
ATOM 765 O O . LEU A 1 96 ? -26.791 17.542 39.684 1.00 73.81 96 LEU A O 1
ATOM 769 N N . GLY A 1 97 ? -26.278 19.628 39.030 1.00 72.56 97 GLY A N 1
ATOM 770 C CA . GLY A 1 97 ? -25.593 20.002 40.272 1.00 72.56 97 GLY A CA 1
ATOM 771 C C . GLY A 1 97 ? -26.495 20.002 41.512 1.00 72.56 97 GLY A C 1
ATOM 772 O O . GLY A 1 97 ? -26.027 19.704 42.608 1.00 72.56 97 GLY A O 1
ATOM 773 N N . LYS A 1 98 ? -27.796 20.278 41.353 1.00 69.75 98 LYS A N 1
ATOM 774 C CA . LYS A 1 98 ? -28.767 20.228 42.460 1.00 69.75 98 LYS A CA 1
ATOM 775 C C . LYS A 1 98 ? -29.209 18.790 42.737 1.00 69.75 98 LYS A C 1
ATOM 777 O O . LYS A 1 98 ? -29.215 18.362 43.884 1.00 69.75 98 LYS A O 1
ATOM 782 N N . ILE A 1 99 ? -29.469 18.030 41.675 1.00 66.69 99 ILE A N 1
ATOM 783 C CA . ILE A 1 99 ? -29.980 16.652 41.740 1.00 66.69 99 ILE A CA 1
ATOM 784 C C . ILE A 1 99 ? -28.923 15.685 42.293 1.00 66.69 99 ILE A C 1
ATOM 786 O O . ILE A 1 99 ? -29.229 14.838 43.127 1.00 66.69 99 ILE A O 1
ATOM 790 N N . ALA A 1 100 ? -27.656 15.841 41.895 1.00 65.50 100 ALA A N 1
ATOM 791 C CA . ALA A 1 100 ? -26.561 15.012 42.403 1.00 65.50 100 ALA A CA 1
ATOM 792 C C . ALA A 1 100 ? -26.346 15.168 43.921 1.00 65.50 100 ALA A C 1
ATOM 794 O O . ALA A 1 100 ? -25.878 14.240 44.572 1.00 65.50 100 ALA A O 1
ATOM 795 N N . THR A 1 101 ? -26.715 16.321 44.490 1.00 64.81 101 THR A N 1
ATOM 796 C CA . THR A 1 101 ? -26.584 16.595 45.930 1.00 64.81 101 THR A CA 1
ATOM 797 C C . THR A 1 101 ? -27.713 15.947 46.745 1.00 64.81 101 THR A C 1
ATOM 799 O O . THR A 1 101 ? -27.491 15.562 47.890 1.00 64.81 101 THR A O 1
ATOM 802 N N . GLU A 1 102 ? -28.909 15.784 46.170 1.00 63.25 102 GLU A N 1
ATOM 803 C CA . GLU A 1 102 ? -30.054 15.144 46.840 1.00 63.25 102 GLU A CA 1
ATOM 804 C C . GLU A 1 102 ? -29.959 13.613 46.868 1.00 63.25 102 GLU A C 1
ATOM 806 O O . GLU A 1 102 ? -30.429 13.004 47.820 1.00 63.25 102 GLU A O 1
ATOM 811 N N . ILE A 1 103 ? -29.314 12.988 45.876 1.00 60.91 103 ILE A N 1
ATOM 812 C CA . ILE A 1 103 ? -29.191 11.518 45.779 1.00 60.91 103 ILE A CA 1
ATOM 813 C C . ILE A 1 103 ? -28.143 10.940 46.758 1.00 60.91 103 ILE A C 1
ATOM 815 O O . ILE A 1 103 ? -28.177 9.753 47.067 1.00 60.91 103 ILE A O 1
ATOM 819 N N . VAL A 1 104 ? -27.195 11.755 47.237 1.00 58.34 104 VAL A N 1
ATOM 820 C CA . VAL A 1 104 ? -26.080 11.312 48.108 1.00 58.34 104 VAL A CA 1
ATOM 821 C C . VAL A 1 104 ? -26.417 11.414 49.611 1.00 58.34 104 VAL A C 1
ATOM 823 O O . VAL A 1 104 ? -25.637 10.954 50.444 1.00 58.34 104 VAL A O 1
ATOM 826 N N . LYS A 1 105 ? -27.572 11.987 49.973 1.00 42.66 105 LYS A N 1
ATOM 827 C CA . LYS A 1 105 ? -28.106 12.005 51.347 1.00 42.66 105 LYS A CA 1
ATOM 828 C C . LYS A 1 105 ? -29.009 10.807 51.614 1.00 42.66 105 LYS A C 1
AT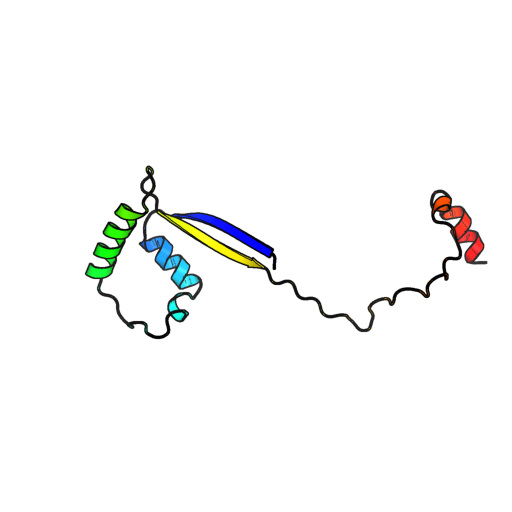OM 830 O O . LYS A 1 105 ? -28.971 10.332 52.769 1.00 42.66 105 LYS A O 1
#

pLDDT: mean 86.58, std 9.5, range [42.66, 95.69]

InterPro domains:
  IPR050602 Malonyl-ACP O-Methyltransferase [PTHR13090] (1-94)